Protein AF-A0A4Y2LLF7-F1 (afdb_monomer)

Structure (mmCIF, N/CA/C/O backbone):
data_AF-A0A4Y2LLF7-F1
#
_entry.id   AF-A0A4Y2LLF7-F1
#
loop_
_atom_site.group_PDB
_atom_site.id
_atom_site.type_symbol
_atom_site.label_atom_id
_atom_site.label_alt_id
_atom_site.label_comp_id
_atom_site.label_asym_id
_atom_site.label_entity_id
_atom_site.label_seq_id
_atom_site.pdbx_PDB_ins_code
_atom_site.Cartn_x
_atom_site.Cartn_y
_atom_site.Cartn_z
_atom_site.occupancy
_atom_site.B_iso_or_equiv
_atom_site.auth_seq_id
_atom_site.auth_comp_id
_atom_site.auth_asym_id
_atom_site.auth_atom_id
_atom_site.pdbx_PDB_model_num
ATOM 1 N N . MET A 1 1 ? 10.349 10.408 -10.728 1.00 49.94 1 MET A N 1
ATOM 2 C CA . MET A 1 1 ? 11.750 10.263 -10.252 1.00 49.94 1 MET A CA 1
ATOM 3 C C . MET A 1 1 ? 11.788 9.938 -8.746 1.00 49.94 1 MET A C 1
ATOM 5 O O . MET A 1 1 ? 12.601 10.495 -8.031 1.00 49.94 1 MET A O 1
ATOM 9 N N . GLU A 1 2 ? 10.929 9.054 -8.220 1.00 64.88 2 GLU A N 1
ATOM 10 C CA . GLU A 1 2 ? 10.779 8.909 -6.752 1.00 64.88 2 GLU A CA 1
ATOM 11 C C . GLU A 1 2 ? 11.436 7.635 -6.198 1.00 64.88 2 GLU A C 1
ATOM 13 O O . GLU A 1 2 ? 12.402 7.719 -5.445 1.00 64.88 2 GLU A O 1
ATOM 18 N N . TYR A 1 3 ? 11.017 6.448 -6.647 1.00 61.03 3 TYR A N 1
ATOM 19 C CA . TYR A 1 3 ? 11.478 5.176 -6.067 1.00 61.03 3 TYR A CA 1
ATOM 20 C C . TYR A 1 3 ? 12.999 4.945 -6.158 1.00 61.03 3 TYR A C 1
ATOM 22 O O . TYR A 1 3 ? 13.640 4.604 -5.168 1.00 61.03 3 TYR A O 1
ATOM 30 N N . ILE A 1 4 ? 13.613 5.196 -7.321 1.00 59.06 4 ILE A N 1
ATOM 31 C CA . ILE A 1 4 ? 15.063 4.997 -7.525 1.00 59.06 4 ILE A CA 1
ATOM 32 C C . ILE A 1 4 ? 15.884 5.916 -6.608 1.00 59.06 4 ILE A C 1
ATOM 34 O O . ILE A 1 4 ? 16.950 5.530 -6.132 1.00 59.06 4 ILE A O 1
ATOM 38 N N . HIS A 1 5 ? 15.387 7.121 -6.324 1.00 60.41 5 HIS A N 1
ATOM 39 C CA . HIS A 1 5 ? 16.058 8.044 -5.414 1.00 60.41 5 HIS A CA 1
ATOM 40 C C . HIS A 1 5 ? 15.897 7.618 -3.953 1.00 60.41 5 HIS A C 1
ATOM 42 O O . HIS A 1 5 ? 16.865 7.726 -3.203 1.00 60.41 5 HIS A O 1
ATOM 48 N N . CYS A 1 6 ? 14.737 7.083 -3.557 1.00 60.22 6 CYS A N 1
ATOM 49 C CA . CYS A 1 6 ? 14.507 6.533 -2.217 1.00 60.22 6 CYS A CA 1
ATOM 50 C C . CYS A 1 6 ? 15.406 5.322 -1.926 1.00 60.22 6 CYS A C 1
ATOM 52 O O . CYS A 1 6 ? 16.044 5.283 -0.877 1.00 60.22 6 CYS A O 1
ATOM 54 N N . VAL A 1 7 ? 15.540 4.387 -2.873 1.00 56.22 7 VAL A N 1
ATOM 55 C CA . VAL A 1 7 ? 16.423 3.213 -2.723 1.00 56.22 7 VAL A CA 1
ATOM 56 C C . VAL A 1 7 ? 17.896 3.623 -2.627 1.00 56.22 7 VAL A C 1
ATOM 58 O O . VAL A 1 7 ? 18.664 3.011 -1.902 1.00 56.22 7 VAL A O 1
ATOM 61 N N . ARG A 1 8 ? 18.308 4.729 -3.255 1.00 54.59 8 ARG A N 1
ATOM 62 C CA . ARG A 1 8 ? 19.673 5.269 -3.099 1.00 54.59 8 ARG A CA 1
ATOM 63 C C . ARG A 1 8 ? 19.936 5.902 -1.722 1.00 54.59 8 ARG A C 1
ATOM 65 O O . ARG A 1 8 ? 21.068 6.293 -1.445 1.00 54.59 8 ARG A O 1
ATOM 72 N N . ARG A 1 9 ? 18.926 6.046 -0.849 1.00 62.50 9 ARG A N 1
ATOM 73 C CA . ARG A 1 9 ? 19.100 6.586 0.516 1.00 62.50 9 ARG A CA 1
ATOM 74 C C . ARG A 1 9 ? 19.552 5.521 1.522 1.00 62.50 9 ARG A C 1
ATOM 76 O O . ARG A 1 9 ? 20.094 5.917 2.549 1.00 62.50 9 ARG A O 1
ATOM 83 N N . THR A 1 10 ? 19.371 4.225 1.247 1.00 56.56 10 THR A N 1
ATOM 84 C CA . THR A 1 10 ? 19.734 3.125 2.168 1.00 56.56 10 THR A CA 1
ATOM 85 C C . THR A 1 10 ? 21.237 2.821 2.219 1.00 56.56 10 THR A C 1
ATOM 87 O O . THR A 1 10 ? 21.659 2.046 3.066 1.00 56.56 10 THR A O 1
ATOM 90 N N . ALA A 1 11 ? 22.054 3.459 1.372 1.00 55.91 11 ALA A N 1
ATOM 91 C CA . ALA A 1 11 ? 23.494 3.207 1.239 1.00 55.91 11 ALA A CA 1
ATOM 92 C C . ALA A 1 11 ? 24.321 4.509 1.293 1.00 55.91 11 ALA A C 1
ATOM 94 O O . ALA A 1 11 ? 25.130 4.793 0.415 1.00 55.91 11 ALA A O 1
ATOM 95 N N . ARG A 1 12 ? 24.060 5.366 2.290 1.00 60.12 12 ARG A N 1
ATOM 96 C CA . ARG A 1 12 ? 24.721 6.682 2.434 1.00 60.12 12 ARG A CA 1
ATOM 97 C C . ARG A 1 12 ? 26.018 6.679 3.251 1.00 60.12 12 ARG A C 1
ATOM 99 O O . ARG A 1 12 ? 26.601 7.744 3.417 1.00 60.12 12 ARG A O 1
ATOM 106 N N . GLY A 1 13 ? 26.454 5.525 3.752 1.00 55.91 13 GLY A N 1
ATOM 107 C CA . GLY A 1 13 ? 27.756 5.355 4.399 1.00 55.91 13 GLY A CA 1
ATOM 108 C C . GLY A 1 13 ? 28.752 4.717 3.437 1.00 55.91 13 GLY A C 1
ATOM 109 O O . GLY A 1 13 ? 28.381 3.812 2.687 1.00 55.91 13 GLY A O 1
ATOM 110 N N . GLU A 1 14 ? 29.999 5.189 3.454 1.00 54.53 14 GLU A N 1
ATOM 111 C CA . GLU A 1 14 ? 31.114 4.563 2.741 1.00 54.53 14 GLU A CA 1
ATOM 112 C C . GLU A 1 14 ? 31.149 3.069 3.103 1.00 54.53 14 GLU A C 1
ATOM 114 O O . GLU A 1 14 ? 31.441 2.705 4.239 1.00 54.53 14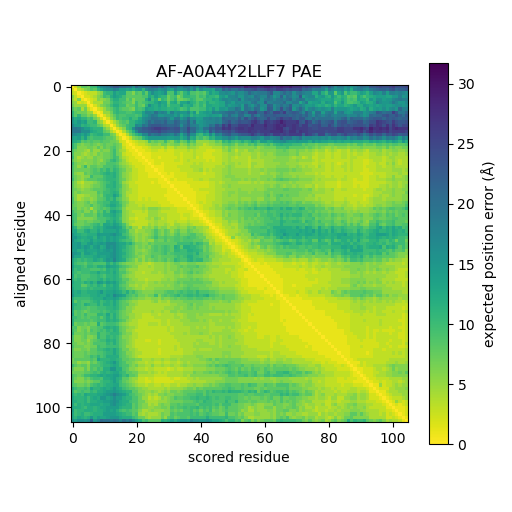 GLU A O 1
ATOM 119 N N . SER A 1 15 ? 30.837 2.198 2.137 1.00 54.12 15 SER A N 1
ATOM 120 C CA . SER A 1 15 ? 30.927 0.727 2.238 1.00 54.12 15 SER A CA 1
ATOM 121 C C . SER A 1 15 ? 29.715 -0.058 2.781 1.00 54.12 15 SER A C 1
ATOM 123 O O . SER A 1 15 ? 29.911 -1.153 3.304 1.00 54.12 15 SER A O 1
ATOM 125 N N . GLN A 1 16 ? 28.462 0.402 2.635 1.00 58.47 16 GLN A N 1
ATOM 126 C CA . GLN A 1 16 ? 27.291 -0.449 2.953 1.00 58.47 16 GLN A CA 1
ATOM 127 C C . GLN A 1 16 ? 26.317 -0.636 1.783 1.00 58.47 16 GLN A C 1
ATOM 129 O O . GLN A 1 16 ? 25.751 0.318 1.255 1.00 58.47 16 GLN A O 1
ATOM 134 N N . SER A 1 17 ? 26.084 -1.895 1.405 1.00 64.38 17 SER A N 1
ATOM 135 C CA . SER A 1 17 ? 25.006 -2.314 0.505 1.00 64.38 17 SER A CA 1
ATOM 136 C C . SER A 1 17 ? 23.679 -2.382 1.269 1.00 64.38 17 SER A C 1
ATOM 138 O O . SER A 1 17 ? 23.585 -3.099 2.264 1.00 64.38 17 SER A O 1
ATOM 140 N N . GLY A 1 18 ? 22.653 -1.667 0.803 1.00 67.31 18 GLY A N 1
ATOM 141 C CA . GLY A 1 18 ? 21.314 -1.677 1.396 1.00 67.31 18 GLY A CA 1
ATOM 142 C C . GLY A 1 18 ? 20.282 -2.327 0.476 1.00 67.31 18 GLY A C 1
ATOM 143 O O . GLY A 1 18 ? 20.263 -2.056 -0.723 1.00 67.31 18 GLY A O 1
ATOM 144 N N . ASN A 1 19 ? 19.390 -3.136 1.047 1.00 73.06 19 ASN A N 1
ATOM 145 C CA . ASN A 1 19 ? 18.258 -3.727 0.331 1.00 73.06 19 ASN A CA 1
ATOM 146 C C . ASN A 1 19 ? 16.980 -2.921 0.597 1.00 73.06 19 ASN A C 1
ATOM 148 O O . ASN A 1 19 ? 16.799 -2.366 1.681 1.00 73.06 19 ASN A O 1
ATOM 152 N N . ALA A 1 20 ? 16.084 -2.872 -0.386 1.00 80.44 20 ALA A N 1
ATOM 153 C CA . ALA A 1 20 ? 14.761 -2.274 -0.249 1.00 80.44 20 ALA A CA 1
ATOM 154 C C . ALA A 1 20 ? 13.694 -3.302 -0.626 1.00 80.44 20 ALA A C 1
ATOM 156 O O . ALA A 1 20 ? 13.854 -4.039 -1.598 1.00 80.44 20 ALA A O 1
ATOM 157 N N . LEU A 1 21 ? 12.605 -3.329 0.140 1.00 83.25 21 LEU A N 1
ATOM 158 C CA . LEU A 1 21 ? 11.424 -4.115 -0.188 1.00 83.25 21 LEU A CA 1
ATOM 159 C C . LEU A 1 21 ? 10.420 -3.234 -0.922 1.00 83.25 21 LEU A C 1
ATOM 161 O O . LEU A 1 21 ? 10.144 -2.106 -0.511 1.00 83.25 21 LEU A O 1
ATOM 165 N N . LEU A 1 22 ? 9.875 -3.776 -2.004 1.00 85.94 22 LEU A N 1
ATOM 166 C CA . LEU A 1 22 ? 8.838 -3.145 -2.799 1.00 85.94 22 LEU A CA 1
ATOM 167 C C . LEU A 1 22 ? 7.605 -4.034 -2.776 1.00 85.94 22 LEU A C 1
ATOM 169 O O . LEU A 1 22 ? 7.643 -5.171 -3.239 1.00 85.94 22 LEU A O 1
ATOM 173 N N . PHE A 1 23 ? 6.516 -3.489 -2.253 1.00 86.31 23 PHE A N 1
ATOM 174 C CA . PHE A 1 23 ? 5.206 -4.116 -2.312 1.00 86.31 23 PHE A CA 1
ATOM 175 C C . PHE A 1 23 ? 4.489 -3.584 -3.546 1.00 86.31 23 PHE A C 1
ATOM 177 O O . PHE A 1 23 ? 4.373 -2.370 -3.711 1.00 86.31 23 PHE A O 1
ATOM 184 N N . LEU A 1 24 ? 4.050 -4.492 -4.414 1.00 87.62 24 LEU A N 1
ATOM 185 C CA . LEU A 1 24 ? 3.282 -4.166 -5.610 1.00 87.62 24 LEU A CA 1
ATOM 186 C C . LEU A 1 24 ? 1.975 -4.933 -5.598 1.00 87.62 24 LEU A C 1
ATOM 188 O O . LEU A 1 24 ? 1.943 -6.124 -5.281 1.00 87.62 24 LEU A O 1
ATOM 192 N N . ARG A 1 25 ? 0.916 -4.253 -6.010 1.00 86.12 25 ARG A N 1
ATOM 193 C CA . ARG A 1 25 ? -0.360 -4.885 -6.331 1.00 86.12 25 ARG A CA 1
ATOM 194 C C . ARG A 1 25 ? -0.340 -5.401 -7.774 1.00 86.12 25 ARG A C 1
ATOM 196 O O . ARG A 1 25 ? 0.479 -4.929 -8.570 1.00 86.12 25 ARG A O 1
ATOM 203 N N . PRO A 1 26 ? -1.214 -6.354 -8.143 1.00 85.81 26 PRO A N 1
ATOM 204 C CA . PRO A 1 26 ? -1.241 -6.922 -9.493 1.00 85.81 26 PRO A CA 1
ATOM 205 C C . PRO A 1 26 ? -1.332 -5.865 -10.604 1.00 85.81 26 PRO A C 1
ATOM 207 O O . PRO A 1 26 ? -0.679 -5.984 -11.641 1.00 85.81 26 PRO A O 1
ATOM 210 N N . GLU A 1 27 ? -2.074 -4.785 -10.363 1.00 84.38 27 GLU A N 1
ATOM 211 C CA . GLU A 1 27 ? -2.263 -3.679 -11.307 1.00 84.38 27 GLU A CA 1
ATOM 212 C C . GLU A 1 27 ? -0.985 -2.840 -11.487 1.00 84.38 27 GLU A C 1
ATOM 214 O O . GLU A 1 27 ? -0.766 -2.216 -12.525 1.00 84.38 27 GLU A O 1
ATOM 219 N N . GLU A 1 28 ? -0.098 -2.855 -10.492 1.00 87.75 28 GLU A N 1
ATOM 220 C CA . GLU A 1 28 ? 1.124 -2.052 -10.444 1.00 87.75 28 GLU A CA 1
ATOM 221 C C . GLU A 1 28 ? 2.334 -2.788 -11.036 1.00 87.75 28 GLU A C 1
ATOM 223 O O . GLU A 1 28 ? 3.405 -2.195 -11.170 1.00 87.75 28 GLU A O 1
ATOM 228 N N . LEU A 1 29 ? 2.191 -4.054 -11.451 1.00 88.25 29 LEU A N 1
ATOM 229 C CA . LEU A 1 29 ? 3.286 -4.862 -12.011 1.00 88.25 29 LEU A CA 1
ATOM 230 C C . LEU A 1 29 ? 3.930 -4.225 -13.253 1.00 88.25 29 LEU A C 1
ATOM 232 O O . LEU A 1 29 ? 5.108 -4.457 -13.539 1.00 88.25 29 LEU A O 1
ATOM 236 N N . GLY A 1 30 ? 3.206 -3.352 -13.963 1.00 87.69 30 GLY A N 1
ATOM 237 C CA . GLY A 1 30 ? 3.765 -2.524 -15.036 1.00 87.69 30 GLY A CA 1
ATOM 238 C C . GLY A 1 30 ? 4.967 -1.675 -14.593 1.00 87.69 30 GLY A C 1
ATOM 239 O O . GLY A 1 30 ? 5.856 -1.401 -15.404 1.00 87.69 30 GLY A O 1
ATOM 240 N N . PHE A 1 31 ? 5.059 -1.333 -13.304 1.00 88.94 31 PHE A N 1
ATOM 241 C CA . PHE A 1 31 ? 6.188 -0.617 -12.711 1.00 88.94 31 PHE A CA 1
ATOM 242 C C . PHE A 1 31 ? 7.500 -1.412 -12.776 1.00 88.94 31 PHE A C 1
ATOM 244 O O . PHE A 1 31 ? 8.568 -0.827 -12.968 1.00 88.94 31 PHE A O 1
ATOM 251 N N . LEU A 1 32 ? 7.449 -2.748 -12.718 1.00 89.31 32 LEU A N 1
ATOM 252 C CA . LEU A 1 32 ? 8.645 -3.594 -12.834 1.00 89.31 32 LEU A CA 1
ATOM 253 C C . LEU A 1 32 ? 9.351 -3.395 -14.179 1.00 89.31 32 LEU A C 1
ATOM 255 O O . LEU A 1 32 ? 10.580 -3.418 -14.252 1.00 89.31 32 LEU A O 1
ATOM 259 N N . ARG A 1 33 ? 8.590 -3.119 -15.250 1.00 88.31 33 ARG A N 1
ATOM 260 C CA . ARG A 1 33 ? 9.165 -2.802 -16.567 1.00 88.31 33 ARG A CA 1
ATOM 261 C C . ARG A 1 33 ? 9.985 -1.516 -16.514 1.00 88.31 33 ARG A C 1
ATOM 263 O O . ARG A 1 33 ? 11.060 -1.474 -17.107 1.00 88.31 33 ARG A O 1
ATOM 270 N N . TYR A 1 34 ? 9.515 -0.501 -15.788 1.00 86.12 34 TYR A N 1
ATOM 271 C CA . TYR A 1 34 ? 10.249 0.750 -15.587 1.00 86.12 34 TYR A CA 1
ATOM 272 C C . TYR A 1 34 ? 11.558 0.514 -14.817 1.00 86.12 34 TYR A C 1
ATOM 274 O O . TYR A 1 34 ? 12.614 0.983 -15.240 1.00 86.12 34 TYR A O 1
ATOM 282 N N . LEU A 1 35 ? 11.520 -0.287 -13.747 1.00 86.88 35 LEU A N 1
ATOM 283 C CA . LEU A 1 35 ? 12.716 -0.633 -12.967 1.00 86.88 35 LEU A CA 1
ATOM 284 C C . LEU A 1 35 ? 13.742 -1.432 -13.782 1.00 86.88 35 LEU A C 1
ATOM 286 O O . LEU A 1 35 ? 14.941 -1.164 -13.694 1.00 86.88 35 LEU A O 1
ATOM 290 N N . LYS A 1 36 ? 13.272 -2.346 -14.639 1.00 86.69 36 LYS A N 1
ATOM 291 C CA . LYS A 1 36 ? 14.129 -3.102 -15.560 1.00 86.69 36 LYS A CA 1
ATOM 292 C C . LYS A 1 36 ? 14.828 -2.190 -16.575 1.00 86.69 36 LYS A C 1
ATOM 294 O O . LYS A 1 36 ? 16.027 -2.344 -16.794 1.00 86.69 36 LYS A O 1
ATOM 299 N N . HIS A 1 37 ? 14.123 -1.206 -17.145 1.00 86.62 37 HIS A N 1
ATOM 300 C CA . HIS A 1 37 ? 14.736 -0.202 -18.034 1.00 86.62 37 HIS A CA 1
ATOM 301 C C . HIS A 1 37 ? 15.762 0.668 -17.299 1.00 86.62 37 HIS A C 1
ATOM 303 O O . HIS A 1 37 ? 16.801 1.006 -17.861 1.00 86.62 37 HIS A O 1
ATOM 309 N N . ALA A 1 38 ? 15.509 0.973 -16.025 1.00 85.75 38 ALA A N 1
ATOM 310 C CA . ALA A 1 38 ? 16.443 1.689 -15.164 1.00 85.75 38 ALA A CA 1
ATOM 311 C C . ALA A 1 38 ? 17.623 0.831 -14.658 1.00 85.75 38 ALA A C 1
ATOM 313 O O . ALA A 1 38 ? 18.429 1.325 -13.871 1.00 85.75 38 ALA A O 1
ATOM 314 N N . ARG A 1 39 ? 17.736 -0.433 -15.104 1.00 84.69 39 ARG A N 1
ATOM 315 C CA . ARG A 1 39 ? 18.786 -1.396 -14.722 1.00 84.69 39 ARG A CA 1
ATOM 316 C C . ARG A 1 39 ? 18.884 -1.629 -13.210 1.00 84.69 39 ARG A C 1
ATOM 318 O O . ARG A 1 39 ? 19.966 -1.886 -12.687 1.00 84.69 39 ARG A O 1
ATOM 325 N N . VAL A 1 40 ? 17.758 -1.541 -12.504 1.00 82.75 40 VAL A N 1
ATOM 326 C CA . VAL A 1 40 ? 17.691 -1.892 -11.082 1.00 82.75 40 VAL A CA 1
ATOM 327 C C . VAL A 1 40 ? 17.603 -3.419 -10.973 1.00 82.75 40 VAL A C 1
ATOM 329 O O . VAL A 1 40 ? 16.714 -3.998 -11.601 1.00 82.75 40 VAL A O 1
ATOM 332 N N . PRO A 1 41 ? 18.491 -4.091 -10.216 1.00 81.88 41 PRO A N 1
ATOM 333 C CA . PRO A 1 41 ? 18.363 -5.520 -9.963 1.00 81.88 41 PRO A CA 1
ATOM 334 C C . PRO A 1 41 ? 17.101 -5.778 -9.134 1.00 81.88 41 PRO A C 1
ATOM 336 O O . PRO A 1 41 ? 16.868 -5.122 -8.120 1.00 81.88 41 PRO A O 1
ATOM 339 N N . LEU A 1 42 ? 16.272 -6.715 -9.589 1.00 84.3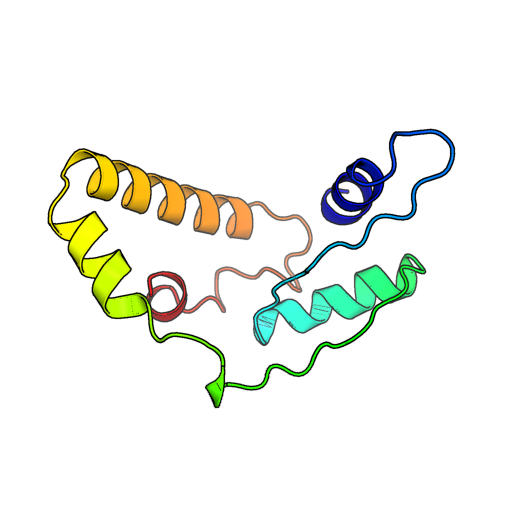1 42 LEU A N 1
ATOM 340 C CA . LEU A 1 42 ? 15.021 -7.091 -8.935 1.00 84.31 42 LEU A CA 1
ATOM 341 C C . LEU A 1 42 ? 15.111 -8.556 -8.533 1.00 84.31 42 LEU A C 1
ATOM 343 O O . LEU A 1 42 ? 15.471 -9.399 -9.352 1.00 84.31 42 LEU A O 1
ATOM 347 N N . GLN A 1 43 ? 14.755 -8.842 -7.287 1.00 85.31 43 GLN A N 1
ATOM 348 C CA . GLN A 1 43 ? 14.626 -10.195 -6.775 1.00 85.31 43 GLN A CA 1
ATOM 349 C C . GLN A 1 43 ? 13.196 -10.374 -6.280 1.00 85.31 43 GLN A C 1
ATOM 351 O O . GLN A 1 43 ? 12.737 -9.629 -5.415 1.00 85.31 43 GLN A O 1
ATOM 356 N N . GLU A 1 44 ? 12.488 -11.343 -6.849 1.00 83.62 44 GLU A N 1
ATOM 357 C CA . GLU A 1 44 ? 11.170 -11.727 -6.359 1.00 83.62 44 GLU A CA 1
ATOM 358 C C . GLU A 1 44 ? 11.328 -12.536 -5.070 1.00 83.62 44 GLU A C 1
ATOM 360 O O . GLU A 1 44 ? 12.199 -13.405 -4.968 1.00 83.62 44 GLU A O 1
ATOM 365 N N . TYR A 1 45 ? 10.510 -12.221 -4.070 1.00 82.56 45 TYR A N 1
ATOM 366 C CA . TYR A 1 45 ? 10.551 -12.882 -2.774 1.00 82.56 45 TYR A CA 1
ATOM 367 C C . TYR A 1 45 ? 9.255 -13.659 -2.562 1.00 82.56 45 TYR A C 1
ATOM 369 O O . TYR A 1 45 ? 8.179 -13.072 -2.461 1.00 82.56 45 TYR A O 1
ATOM 377 N N . ALA A 1 46 ? 9.359 -14.986 -2.494 1.00 80.00 46 ALA A N 1
ATOM 378 C CA . ALA A 1 46 ? 8.229 -15.843 -2.170 1.00 80.00 46 ALA A CA 1
ATOM 379 C C . ALA A 1 46 ? 8.056 -15.905 -0.647 1.00 80.00 46 ALA A C 1
ATOM 381 O O . ALA A 1 46 ? 8.955 -16.333 0.080 1.00 80.00 46 ALA A O 1
ATOM 382 N N . PHE A 1 47 ? 6.894 -15.481 -0.155 1.00 78.81 47 PHE A N 1
ATOM 383 C CA . PHE A 1 47 ? 6.583 -15.548 1.268 1.00 78.81 47 PHE A CA 1
ATOM 384 C C . PHE A 1 47 ? 6.001 -16.908 1.645 1.00 78.81 47 PHE A C 1
ATOM 386 O O . PHE A 1 47 ? 5.103 -17.429 0.985 1.00 78.81 47 PHE A O 1
ATOM 393 N N . ASN A 1 48 ? 6.470 -17.460 2.765 1.00 83.25 48 ASN A N 1
ATOM 394 C CA . ASN A 1 48 ? 5.776 -18.558 3.421 1.00 83.25 48 ASN A CA 1
ATOM 395 C C . ASN A 1 48 ? 4.626 -17.985 4.257 1.00 83.25 48 ASN A C 1
ATOM 397 O O . ASN A 1 48 ? 4.847 -17.490 5.364 1.00 83.25 48 ASN A O 1
ATOM 401 N N . TRP A 1 49 ? 3.407 -18.074 3.727 1.00 81.56 49 TRP A N 1
ATOM 402 C CA . TRP A 1 49 ? 2.193 -17.572 4.374 1.00 81.56 49 TRP A CA 1
ATOM 403 C C . TRP A 1 49 ? 1.958 -18.155 5.771 1.00 81.56 49 TRP A C 1
ATOM 405 O O . TRP A 1 49 ? 1.432 -17.459 6.632 1.00 81.56 49 TRP A O 1
ATOM 415 N N . ASN A 1 50 ? 2.449 -19.367 6.053 1.00 82.56 50 ASN A N 1
ATOM 416 C CA . ASN A 1 50 ? 2.310 -19.997 7.371 1.00 82.56 50 ASN A CA 1
ATOM 417 C C . ASN A 1 50 ? 3.130 -19.293 8.464 1.00 82.56 50 ASN A C 1
ATOM 419 O O . ASN A 1 50 ? 2.907 -19.530 9.648 1.00 82.56 50 ASN A O 1
ATOM 423 N N . ARG A 1 51 ? 4.104 -18.454 8.088 1.00 83.19 51 ARG A N 1
ATOM 424 C CA . ARG A 1 51 ? 4.927 -17.672 9.026 1.00 83.19 51 ARG A CA 1
ATOM 425 C C . ARG A 1 51 ? 4.432 -16.237 9.205 1.00 83.19 51 ARG A C 1
ATOM 427 O O . ARG A 1 51 ? 5.005 -15.504 10.007 1.00 83.19 51 ARG A O 1
ATOM 434 N N . ILE A 1 52 ? 3.405 -15.826 8.462 1.00 81.69 52 ILE A N 1
ATOM 435 C CA . ILE A 1 52 ? 2.855 -14.473 8.528 1.00 81.69 52 ILE A CA 1
ATOM 436 C C . ILE A 1 52 ? 1.677 -14.480 9.499 1.00 81.69 52 ILE A C 1
ATOM 438 O O . ILE A 1 52 ? 0.685 -15.174 9.2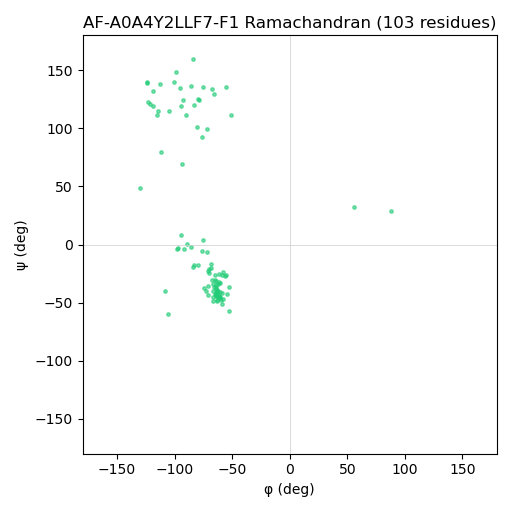92 1.00 81.69 52 ILE A O 1
ATOM 442 N N . ALA A 1 53 ? 1.783 -13.691 10.567 1.00 85.06 53 ALA A N 1
ATOM 443 C CA . ALA A 1 53 ? 0.684 -13.511 11.504 1.00 85.06 53 ALA A CA 1
ATOM 444 C C . ALA A 1 53 ? -0.473 -12.752 10.834 1.00 85.06 53 ALA A C 1
ATOM 446 O O . ALA A 1 53 ? -0.268 -11.716 10.198 1.00 85.06 53 ALA A O 1
ATOM 447 N N . TYR A 1 54 ? -1.700 -13.241 11.014 1.00 84.88 54 TYR A N 1
ATOM 448 C CA . TYR A 1 54 ? -2.900 -12.541 10.564 1.00 84.88 54 TYR A CA 1
ATOM 449 C C . TYR A 1 54 ? -3.217 -11.377 11.516 1.00 84.88 54 TYR A C 1
ATOM 451 O O . TYR A 1 54 ? -3.879 -11.550 12.539 1.00 84.88 54 TYR A O 1
ATOM 459 N N . VAL A 1 55 ? -2.711 -10.186 11.187 1.00 89.06 55 VAL A N 1
ATOM 460 C CA . VAL A 1 55 ? -2.795 -8.986 12.045 1.00 89.06 55 VAL A CA 1
ATOM 461 C C . VAL A 1 55 ? -3.952 -8.042 11.699 1.00 89.06 55 VAL A C 1
ATOM 463 O O . VAL A 1 55 ? -4.168 -7.062 12.411 1.00 8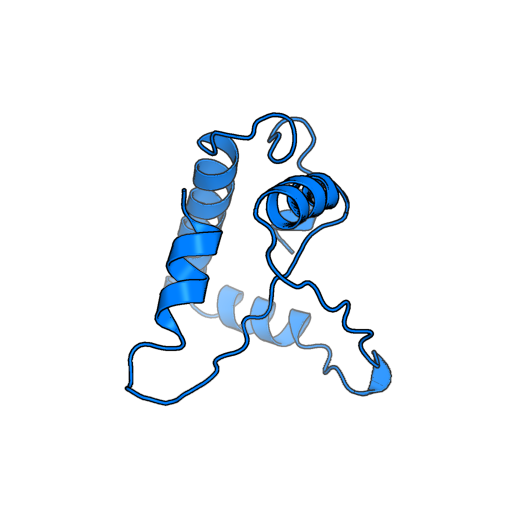9.06 55 VAL A O 1
ATOM 466 N N . GLN A 1 56 ? -4.728 -8.338 10.649 1.00 89.12 56 GLN A N 1
ATOM 467 C CA . GLN A 1 56 ? -5.782 -7.452 10.137 1.00 89.12 56 GLN A CA 1
ATOM 468 C C . GLN A 1 56 ? -6.763 -7.023 11.234 1.00 89.12 56 GLN A C 1
ATOM 470 O O . GLN A 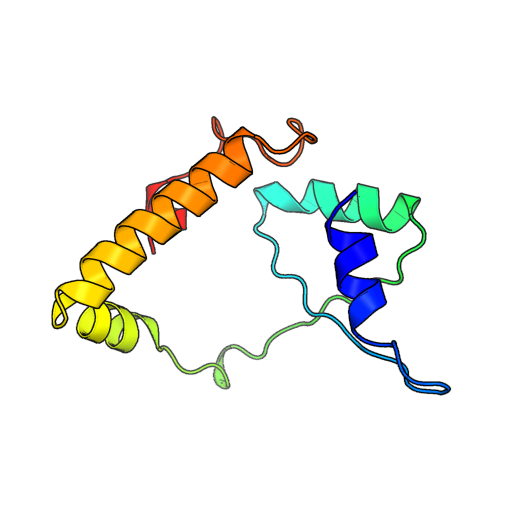1 56 ? -6.893 -5.841 11.544 1.00 89.12 56 GLN A O 1
ATOM 475 N N . ASN A 1 57 ? -7.387 -7.999 11.899 1.00 90.62 57 ASN A N 1
ATOM 476 C CA . ASN A 1 57 ? -8.389 -7.737 12.934 1.00 90.62 57 ASN A CA 1
ATOM 477 C C . ASN A 1 57 ? -7.805 -6.949 14.115 1.00 90.62 57 ASN A C 1
ATOM 479 O O . ASN A 1 57 ? -8.510 -6.183 14.766 1.00 90.62 57 ASN A O 1
ATOM 483 N N . GLN A 1 58 ? -6.523 -7.143 14.432 1.00 91.56 58 GLN A N 1
ATOM 484 C CA . GLN A 1 58 ? -5.868 -6.446 15.539 1.00 91.56 58 GLN A CA 1
ATOM 485 C C . GLN A 1 58 ? -5.672 -4.964 15.196 1.00 91.56 58 GLN A C 1
ATOM 487 O O . GLN A 1 58 ? -5.979 -4.101 16.021 1.00 91.56 58 GLN A O 1
ATOM 492 N N . LEU A 1 59 ? -5.235 -4.673 13.967 1.00 90.19 59 LEU A N 1
ATOM 493 C CA . LEU A 1 59 ? -5.066 -3.310 13.463 1.00 90.19 59 LEU A CA 1
ATOM 494 C C . LEU A 1 59 ? -6.408 -2.584 13.327 1.00 90.19 59 LEU A C 1
ATOM 496 O O . LEU A 1 59 ? -6.551 -1.474 13.840 1.00 90.19 59 LEU A O 1
ATOM 500 N N . GLU A 1 60 ? -7.409 -3.217 12.712 1.00 91.38 60 GLU A N 1
ATOM 501 C CA . GLU A 1 60 ? -8.749 -2.635 12.561 1.00 91.38 60 GLU A CA 1
ATOM 502 C C . GLU A 1 60 ? -9.380 -2.309 13.920 1.00 91.38 60 GLU A C 1
ATOM 504 O O . GLU A 1 60 ? -9.936 -1.223 14.107 1.00 91.38 60 GLU A O 1
ATOM 509 N N . ASN A 1 61 ? -9.233 -3.201 14.904 1.00 93.50 61 ASN A N 1
ATOM 510 C CA . ASN A 1 61 ? -9.706 -2.955 16.264 1.00 93.50 61 ASN A CA 1
ATOM 511 C C . ASN A 1 61 ? -8.982 -1.779 16.929 1.00 93.50 61 ASN A C 1
ATOM 513 O O . ASN A 1 61 ? -9.626 -0.963 17.589 1.00 93.50 61 ASN A O 1
ATOM 517 N N . LEU A 1 62 ? -7.660 -1.678 16.767 1.00 93.56 62 LEU A N 1
ATOM 518 C CA . LEU A 1 62 ? 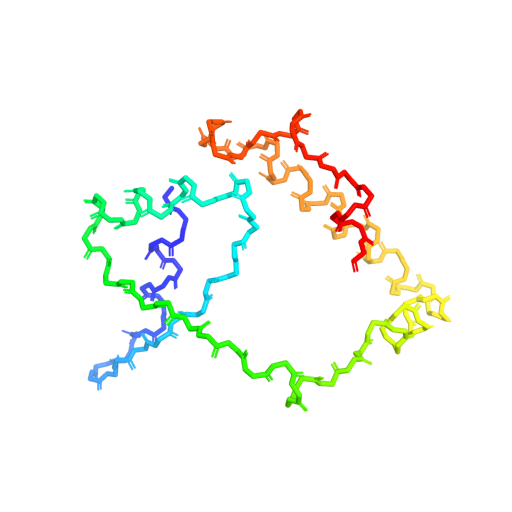-6.867 -0.583 17.331 1.00 93.56 62 LEU A CA 1
ATOM 519 C C . LEU A 1 62 ? -7.290 0.767 16.739 1.00 93.56 62 LEU A C 1
ATOM 521 O O . LEU A 1 62 ? -7.538 1.720 17.481 1.00 93.56 62 LEU A O 1
ATOM 525 N N . VAL A 1 63 ? -7.414 0.831 15.411 1.00 93.19 63 VAL A N 1
ATOM 526 C CA . VAL A 1 63 ? -7.846 2.039 14.699 1.00 93.19 63 VAL A CA 1
ATOM 527 C C . VAL A 1 63 ? -9.270 2.401 15.104 1.00 93.19 63 VAL A C 1
ATOM 529 O O . VAL A 1 63 ? -9.527 3.554 15.425 1.00 93.19 63 VAL A O 1
ATOM 532 N N . THR A 1 64 ? -10.185 1.432 15.178 1.00 92.69 64 THR A N 1
ATOM 533 C CA . THR A 1 64 ? -11.591 1.688 15.532 1.00 92.69 64 THR A CA 1
ATOM 534 C C . THR A 1 64 ? -11.751 2.169 16.974 1.00 92.69 64 THR A C 1
ATOM 536 O O . THR A 1 64 ? -12.601 3.013 17.244 1.00 92.69 64 THR A O 1
ATOM 539 N N . LYS A 1 65 ? -10.927 1.703 17.914 1.00 94.56 65 LYS A N 1
ATOM 540 C CA . LYS A 1 65 ? -11.033 2.109 19.327 1.00 94.56 65 LYS A CA 1
ATOM 541 C C . LYS A 1 65 ? -10.416 3.476 19.628 1.00 94.56 65 LYS A C 1
ATOM 543 O O . LYS A 1 65 ? -10.727 4.056 20.664 1.00 94.56 65 LYS A O 1
ATOM 548 N N . ASN A 1 66 ? -9.555 4.001 18.757 1.00 95.94 66 ASN A N 1
ATOM 549 C CA . ASN A 1 66 ? -8.850 5.257 18.992 1.00 95.94 66 ASN A CA 1
ATOM 550 C C . ASN A 1 66 ? -9.263 6.327 17.972 1.00 95.94 66 ASN A C 1
ATOM 552 O O . ASN A 1 66 ? -8.914 6.262 16.797 1.00 95.94 66 ASN A O 1
ATOM 556 N N . TYR A 1 67 ? -9.959 7.360 18.448 1.00 94.19 67 TYR A N 1
ATOM 557 C CA . TYR A 1 67 ? -10.458 8.460 17.619 1.00 94.19 67 TYR A CA 1
ATOM 558 C C . TYR A 1 67 ? -9.369 9.154 16.780 1.00 94.19 67 TYR A C 1
ATOM 560 O O . TYR A 1 67 ? -9.568 9.412 15.591 1.00 94.19 67 TYR A O 1
ATOM 568 N N . PHE A 1 68 ? -8.195 9.411 17.363 1.00 95.69 68 PHE A N 1
ATOM 569 C CA . PHE A 1 68 ? -7.086 10.039 16.643 1.00 95.69 68 PHE A CA 1
ATOM 570 C C . PHE A 1 68 ? -6.539 9.126 15.545 1.00 95.69 68 PHE A C 1
ATOM 572 O O . PHE A 1 68 ? -6.280 9.596 14.436 1.00 95.69 68 PHE A O 1
ATOM 579 N N . LEU A 1 69 ? -6.434 7.819 15.814 1.00 94.19 69 LEU A N 1
ATOM 580 C CA . LEU A 1 69 ? -6.036 6.844 14.797 1.00 94.19 69 LEU A CA 1
ATOM 581 C C . LEU A 1 69 ? -7.076 6.733 13.682 1.00 94.19 69 LEU A C 1
ATOM 583 O O . LEU A 1 69 ? -6.683 6.640 12.523 1.00 94.19 69 LEU A O 1
ATOM 587 N N . GLN A 1 70 ? -8.378 6.824 13.973 1.00 93.69 70 GLN A N 1
ATOM 588 C CA . GLN A 1 70 ? -9.399 6.858 12.919 1.00 93.69 70 GLN A CA 1
ATOM 589 C C . GLN A 1 70 ? -9.238 8.069 11.994 1.00 93.69 70 GLN A C 1
ATOM 591 O O . GLN A 1 70 ? -9.337 7.933 10.771 1.00 93.69 70 GLN A O 1
ATOM 596 N N . ILE A 1 71 ? -9.015 9.262 12.557 1.00 95.62 71 ILE A N 1
ATOM 597 C CA . ILE A 1 71 ? -8.805 10.479 11.759 1.00 95.62 71 ILE A CA 1
ATOM 598 C C . ILE A 1 71 ? -7.542 10.334 10.914 1.00 95.62 71 ILE A C 1
ATOM 600 O O . ILE A 1 71 ? -7.585 10.576 9.704 1.00 95.62 71 ILE A O 1
ATOM 604 N N . ALA A 1 72 ? -6.441 9.907 11.535 1.00 95.00 72 ALA A N 1
ATOM 605 C CA . ALA A 1 72 ? -5.167 9.715 10.859 1.00 95.00 72 ALA A CA 1
ATOM 606 C C . ALA A 1 72 ? -5.277 8.674 9.735 1.00 95.00 72 ALA A C 1
ATOM 608 O O . ALA A 1 72 ? -4.840 8.945 8.621 1.00 95.00 72 ALA A O 1
ATOM 609 N N . ALA A 1 73 ? -5.936 7.538 9.976 1.00 93.00 73 ALA A N 1
ATOM 610 C CA . ALA A 1 73 ? -6.150 6.490 8.979 1.00 93.00 73 ALA A CA 1
ATOM 611 C C . ALA A 1 73 ? -6.975 6.996 7.785 1.00 93.00 73 ALA A C 1
ATOM 613 O O . ALA A 1 73 ? -6.584 6.807 6.633 1.00 93.00 73 ALA A O 1
ATOM 614 N N . LYS A 1 74 ? -8.072 7.727 8.034 1.00 93.31 74 LYS A N 1
ATOM 615 C CA . LYS A 1 74 ? -8.878 8.347 6.964 1.00 93.31 74 LYS A CA 1
ATOM 616 C C . LYS A 1 74 ? -8.070 9.372 6.164 1.00 93.31 74 LYS A C 1
ATOM 618 O O . LYS A 1 74 ? -8.216 9.450 4.942 1.00 93.31 74 LYS A O 1
ATOM 623 N N . ALA A 1 75 ? -7.242 10.173 6.832 1.00 93.44 75 ALA A N 1
ATOM 624 C CA . ALA A 1 75 ? -6.376 11.148 6.176 1.00 93.44 75 ALA A CA 1
ATOM 625 C C . ALA A 1 75 ? -5.294 10.460 5.328 1.00 93.44 75 ALA A C 1
ATOM 627 O O . ALA A 1 75 ? -5.113 10.830 4.168 1.00 93.44 75 ALA A O 1
ATOM 628 N N . ALA A 1 76 ? -4.646 9.425 5.867 1.00 91.50 76 ALA A N 1
ATOM 629 C CA . ALA A 1 76 ? -3.634 8.629 5.181 1.00 91.50 76 ALA A CA 1
ATOM 630 C C . ALA A 1 76 ? -4.207 7.928 3.943 1.00 91.50 76 ALA A C 1
ATOM 632 O O . ALA A 1 76 ? -3.622 8.024 2.867 1.00 91.50 76 ALA A O 1
ATOM 633 N N . PHE A 1 77 ? -5.394 7.323 4.049 1.00 90.88 77 PHE A N 1
ATOM 634 C CA . PHE A 1 77 ? -6.077 6.710 2.908 1.00 90.88 77 PHE A CA 1
ATOM 635 C C . PHE A 1 77 ? -6.361 7.732 1.798 1.00 90.88 77 PHE A C 1
ATOM 637 O O . PHE A 1 77 ? -6.013 7.517 0.635 1.00 90.88 77 PHE A O 1
ATOM 644 N N . LYS A 1 78 ? -6.914 8.903 2.149 1.00 91.81 78 LYS A N 1
ATOM 645 C CA . LYS A 1 78 ? -7.136 9.989 1.178 1.00 91.81 78 LYS A CA 1
ATOM 646 C C . LYS A 1 78 ? -5.827 10.461 0.545 1.00 91.81 78 LYS A C 1
ATOM 648 O O . LYS A 1 78 ? -5.806 10.735 -0.653 1.00 91.81 78 LYS A O 1
ATOM 653 N N . ALA A 1 79 ? -4.757 10.582 1.329 1.00 91.38 79 ALA A N 1
ATOM 654 C CA . ALA A 1 79 ? -3.444 10.975 0.831 1.00 91.38 79 ALA A CA 1
ATOM 655 C C . ALA A 1 79 ? -2.877 9.930 -0.142 1.00 91.38 79 ALA A C 1
ATOM 657 O O . ALA A 1 79 ? -2.412 10.309 -1.213 1.00 91.38 79 ALA A O 1
ATOM 658 N N . CYS A 1 80 ? -3.006 8.637 0.174 1.00 88.44 80 CYS A N 1
ATOM 659 C CA . CYS A 1 80 ? -2.598 7.529 -0.690 1.00 88.44 80 CYS A CA 1
ATOM 660 C C . CYS A 1 80 ? -3.325 7.576 -2.043 1.00 88.44 80 CYS A C 1
ATOM 662 O O . CYS A 1 80 ? -2.681 7.632 -3.089 1.00 88.44 80 CYS A O 1
ATOM 664 N N . VAL A 1 81 ? -4.658 7.680 -2.038 1.00 89.69 81 VAL A N 1
ATOM 665 C CA . VAL A 1 81 ? -5.455 7.772 -3.277 1.00 89.69 81 VAL A CA 1
ATOM 666 C C . VAL A 1 81 ? -5.117 9.037 -4.073 1.00 89.69 81 VAL A C 1
ATOM 668 O O . VAL A 1 81 ? -5.028 8.998 -5.300 1.00 89.69 81 VAL A O 1
ATOM 671 N N . ARG A 1 82 ? -4.889 10.174 -3.403 1.00 90.00 82 ARG A N 1
ATOM 672 C CA . ARG A 1 82 ? -4.463 11.419 -4.066 1.00 90.00 82 ARG A CA 1
ATOM 673 C C . ARG A 1 82 ? -3.085 11.284 -4.708 1.00 90.00 82 ARG A C 1
ATOM 675 O O . ARG A 1 82 ? -2.928 11.746 -5.834 1.00 90.00 82 ARG A O 1
ATOM 682 N N . ALA A 1 83 ? -2.131 10.650 -4.029 1.00 86.94 83 ALA A N 1
ATOM 683 C CA . ALA A 1 83 ? -0.801 10.373 -4.566 1.00 86.94 83 ALA A CA 1
ATOM 684 C C . ALA A 1 83 ? -0.881 9.436 -5.780 1.00 86.94 83 ALA A C 1
ATOM 686 O O . ALA A 1 83 ? -0.274 9.701 -6.815 1.00 86.94 83 ALA A O 1
ATOM 687 N N . TYR A 1 84 ? -1.725 8.404 -5.700 1.00 87.81 84 TYR A N 1
ATOM 688 C CA . TYR A 1 84 ? -2.023 7.524 -6.827 1.00 87.81 84 TYR A CA 1
ATOM 689 C C . TYR A 1 84 ? -2.574 8.315 -8.019 1.00 87.81 84 TYR A C 1
ATOM 691 O O . TYR A 1 84 ? -2.084 8.207 -9.143 1.00 87.81 84 TYR A O 1
ATOM 699 N N . LYS A 1 85 ? -3.539 9.207 -7.755 1.00 88.00 85 LYS A N 1
ATOM 700 C CA . LYS A 1 85 ? -4.138 10.083 -8.766 1.00 88.00 85 LYS A CA 1
ATOM 701 C C . LYS A 1 85 ? -3.152 11.071 -9.362 1.00 88.00 85 LYS A C 1
ATOM 703 O O . LYS A 1 85 ? -3.287 11.381 -10.542 1.00 88.00 85 LYS A O 1
ATOM 708 N N . SER A 1 86 ? -2.211 11.612 -8.595 1.00 87.94 86 SER A N 1
ATOM 709 C CA . SER A 1 86 ? -1.248 12.607 -9.083 1.00 87.94 86 SER A CA 1
ATOM 710 C C . SER A 1 86 ? -0.043 11.974 -9.780 1.00 87.94 86 SER A C 1
ATOM 712 O O . SER A 1 86 ? 0.599 12.650 -10.583 1.00 87.94 86 SER A O 1
ATOM 714 N N . HIS A 1 87 ? 0.215 10.677 -9.578 1.00 87.88 87 HIS A N 1
ATOM 715 C CA . HIS A 1 87 ? 1.393 10.000 -10.116 1.00 87.88 87 HIS A CA 1
ATOM 716 C C . HIS A 1 87 ? 1.512 10.139 -11.643 1.00 87.88 87 HIS A C 1
ATOM 718 O O . HIS A 1 87 ? 0.556 9.943 -12.390 1.00 87.88 87 HIS A O 1
ATOM 724 N N . HIS A 1 88 ? 2.713 10.433 -12.141 1.00 86.12 88 HIS A N 1
ATOM 725 C CA . HIS A 1 88 ? 2.956 10.685 -13.567 1.00 86.12 88 HIS A CA 1
ATOM 726 C C . HIS A 1 88 ? 2.804 9.454 -14.496 1.00 86.12 88 HIS A C 1
ATOM 728 O O . HIS A 1 88 ? 2.619 9.615 -15.698 1.00 86.12 88 HIS A O 1
ATOM 734 N N . MET A 1 89 ? 2.868 8.217 -13.982 1.00 86.31 89 MET A N 1
ATOM 735 C CA . MET A 1 89 ? 2.786 6.981 -14.772 1.00 86.31 89 MET A CA 1
ATOM 736 C C . MET A 1 89 ? 1.344 6.488 -14.817 1.00 86.31 89 MET A C 1
ATOM 738 O O . MET A 1 89 ? 1.020 5.452 -14.248 1.00 86.31 89 MET A O 1
ATOM 742 N N . LYS A 1 90 ? 0.477 7.226 -15.515 1.00 85.56 90 LYS A N 1
ATOM 743 C CA . LYS A 1 90 ? -0.966 6.927 -15.582 1.00 85.56 90 LYS A CA 1
ATOM 744 C C . LYS A 1 90 ? -1.294 5.540 -16.135 1.00 85.56 90 LYS A C 1
ATOM 746 O O . LYS A 1 90 ? -2.319 4.986 -15.790 1.00 85.56 90 LYS A O 1
ATOM 751 N N . LYS A 1 91 ? -0.412 4.966 -16.963 1.00 83.50 91 LYS A N 1
ATOM 752 C CA . LYS A 1 91 ? -0.576 3.600 -17.493 1.00 83.50 91 LYS A CA 1
ATOM 753 C C . LYS A 1 91 ? -0.392 2.501 -16.440 1.00 83.50 91 LYS A C 1
ATOM 755 O O . LYS A 1 91 ? -0.808 1.379 -16.682 1.00 83.50 91 LYS A O 1
ATOM 760 N N . VAL A 1 92 ? 0.292 2.804 -15.337 1.00 85.75 92 VAL A N 1
ATOM 761 C CA . VAL A 1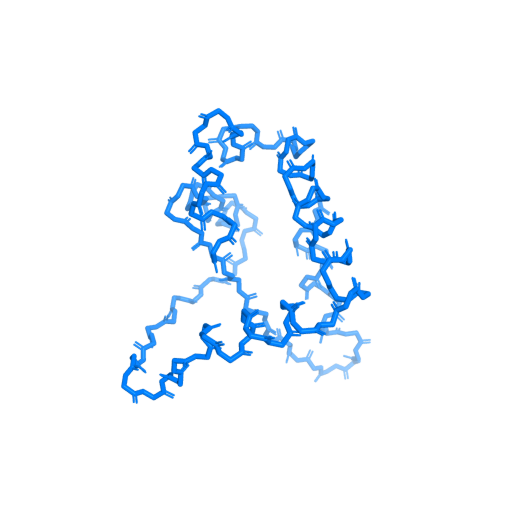 92 ? 0.578 1.859 -14.244 1.00 85.75 92 VAL A CA 1
ATOM 762 C C . VAL A 1 92 ? -0.249 2.206 -13.009 1.00 85.75 92 VAL A C 1
ATOM 764 O O . VAL A 1 92 ? -0.768 1.324 -12.342 1.00 85.75 92 VAL A O 1
ATOM 767 N N . TYR A 1 93 ? -0.389 3.500 -12.723 1.00 84.75 93 TYR A N 1
ATOM 768 C CA . TYR A 1 93 ? -1.136 4.023 -11.590 1.00 84.75 93 TYR A CA 1
ATOM 769 C C . TYR A 1 93 ? -2.383 4.757 -12.093 1.00 84.75 93 TYR A C 1
ATOM 771 O O . TYR A 1 93 ? -2.394 5.985 -12.222 1.00 84.75 93 TYR A O 1
ATOM 779 N N . ASP A 1 94 ? -3.417 3.981 -12.429 1.00 84.31 94 ASP A N 1
ATOM 780 C CA . ASP A 1 94 ? -4.726 4.480 -12.864 1.00 84.31 94 ASP A CA 1
ATOM 781 C C . ASP A 1 94 ? -5.767 4.328 -11.749 1.00 84.31 94 ASP A C 1
ATOM 783 O O . ASP A 1 94 ? -6.127 3.220 -11.358 1.00 84.31 94 ASP A O 1
ATOM 787 N N . VAL A 1 95 ? -6.274 5.454 -11.242 1.00 83.88 95 VAL A N 1
ATOM 788 C CA . VAL A 1 95 ? -7.314 5.472 -10.197 1.00 83.88 95 VAL A CA 1
ATOM 789 C C . VAL A 1 95 ? -8.625 4.868 -10.695 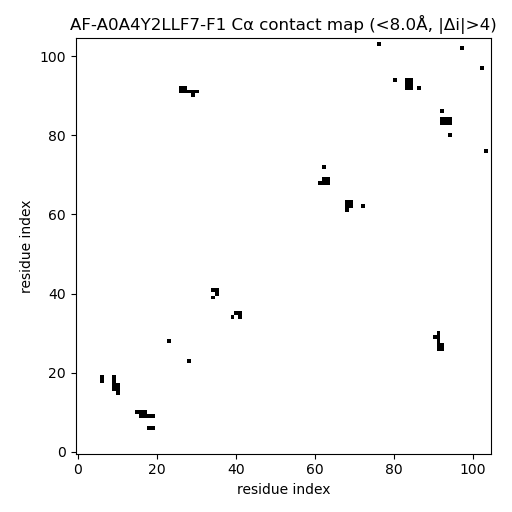1.00 83.88 95 VAL A C 1
ATOM 791 O O . VAL A 1 95 ? -9.403 4.365 -9.893 1.00 83.88 95 VAL A O 1
ATOM 794 N N . SER A 1 96 ? -8.883 4.906 -12.001 1.00 83.00 96 SER A N 1
ATOM 795 C CA . SER A 1 96 ? -10.116 4.372 -12.592 1.00 83.00 96 SER A CA 1
ATOM 796 C C . SER A 1 96 ? -10.188 2.850 -12.464 1.00 83.00 96 SER A C 1
ATOM 798 O O . SER A 1 96 ? -11.269 2.299 -12.296 1.00 83.00 96 SER A O 1
ATOM 800 N N . ASN A 1 97 ? -9.027 2.189 -12.476 1.00 81.31 97 ASN A N 1
ATOM 801 C CA . ASN A 1 97 ? -8.892 0.743 -12.296 1.00 81.31 97 ASN A CA 1
ATOM 802 C C . ASN A 1 97 ? -8.617 0.360 -10.832 1.00 81.31 97 ASN A C 1
ATOM 804 O O . ASN A 1 97 ? -8.306 -0.792 -10.538 1.00 81.31 97 ASN A O 1
ATOM 808 N N . LEU A 1 98 ? -8.695 1.323 -9.908 1.00 82.06 98 LEU A N 1
ATOM 809 C CA . LEU A 1 98 ? -8.380 1.120 -8.504 1.00 82.06 98 LEU A CA 1
ATOM 810 C C . LEU A 1 98 ? -9.628 0.700 -7.726 1.00 82.06 98 LEU A C 1
ATOM 812 O O . LEU A 1 98 ? -10.518 1.516 -7.484 1.00 82.06 98 LEU A O 1
ATOM 816 N N . ASP A 1 99 ? -9.664 -0.544 -7.250 1.00 83.94 99 ASP A N 1
ATOM 817 C CA . ASP A 1 99 ? -10.697 -0.951 -6.298 1.00 83.94 99 ASP A CA 1
ATOM 818 C C . ASP A 1 99 ? -10.4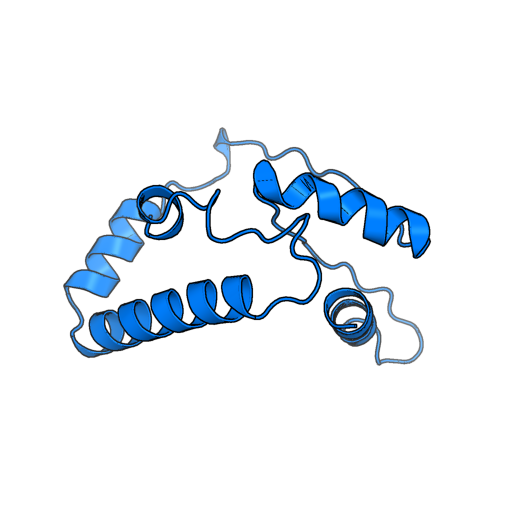42 -0.322 -4.920 1.00 83.94 99 ASP A C 1
ATOM 820 O O . ASP A 1 99 ? -9.655 -0.808 -4.103 1.00 83.94 99 ASP A O 1
ATOM 824 N N . LEU A 1 100 ? -11.156 0.770 -4.647 1.00 82.31 100 LEU A N 1
ATOM 825 C CA . LEU A 1 100 ? -11.059 1.514 -3.394 1.00 82.31 100 LEU A CA 1
ATOM 826 C C . LEU A 1 100 ? -11.455 0.690 -2.166 1.00 82.31 100 LEU A C 1
ATOM 828 O O . LEU A 1 100 ? -10.985 1.003 -1.074 1.00 82.31 100 LEU A O 1
ATOM 832 N N . LYS A 1 101 ? -12.300 -0.341 -2.310 1.00 82.81 101 LYS A N 1
ATOM 833 C CA . LYS A 1 101 ? -12.667 -1.206 -1.177 1.00 82.81 101 LYS A CA 1
ATOM 834 C C . LYS A 1 101 ? -11.511 -2.113 -0.792 1.00 82.81 101 LYS A C 1
ATOM 836 O O . LYS A 1 101 ? -11.272 -2.298 0.396 1.00 82.81 101 LYS A O 1
ATOM 841 N N . THR A 1 102 ? -10.804 -2.642 -1.784 1.00 80.31 102 THR A N 1
ATOM 842 C CA . THR A 1 102 ? -9.626 -3.484 -1.564 1.00 80.31 102 THR A CA 1
ATOM 843 C C . THR A 1 102 ? -8.448 -2.663 -1.040 1.00 80.31 102 THR A C 1
ATOM 845 O O . THR A 1 102 ? -7.744 -3.126 -0.160 1.00 80.31 102 THR A O 1
ATOM 848 N N . VAL A 1 103 ? -8.270 -1.414 -1.487 1.00 79.62 103 VAL A N 1
ATOM 849 C CA . VAL A 1 103 ? -7.208 -0.521 -0.965 1.00 79.62 103 VAL A CA 1
ATOM 850 C C . VAL A 1 103 ? -7.486 -0.041 0.467 1.00 79.62 103 VAL A C 1
ATOM 852 O O . VAL A 1 103 ? -6.571 0.378 1.170 1.00 79.62 103 VAL A O 1
ATOM 855 N N . ALA A 1 104 ? -8.748 -0.045 0.897 1.00 79.69 104 ALA A N 1
ATOM 856 C CA . ALA A 1 104 ? -9.149 0.389 2.235 1.00 79.69 104 ALA A CA 1
ATOM 857 C C . ALA A 1 104 ? -9.059 -0.717 3.302 1.00 79.69 104 ALA A C 1
ATOM 859 O O . ALA A 1 104 ? -9.374 -0.442 4.461 1.00 79.69 104 ALA A O 1
ATOM 860 N N . LYS A 1 105 ? -8.686 -1.939 2.911 1.00 70.25 105 LYS A N 1
ATOM 861 C CA . LYS A 1 105 ? -8.547 -3.112 3.776 1.00 70.25 105 LYS A CA 1
ATOM 862 C C . LYS A 1 105 ? -7.083 -3.506 3.871 1.00 70.25 105 LYS A C 1
ATOM 864 O O . LYS A 1 105 ? -6.662 -3.784 5.009 1.00 70.25 105 LYS A O 1
#

InterPro domains:
  IPR025313 ATP-dependent rRNA helicase SPB4-like, C-terminal extension [PF13959] (67-105)
  IPR025313 ATP-dependent rRNA helicase SPB4-like, C-terminal extension [SM01178] (54-105)
  IPR027417 P-loop containing nucleoside triphosphate hydrolase [G3DSA:3.40.50.300] (1-105)

pLDDT: mean 81.99, std 11.66, range [49.94, 95.94]

Organism: Araneus ventricosus (NCBI:txid182803)

Sequence (105 aa):
MEYIHCVRRTARGESQSGNALLFLRPEELGFLRYLKHARVPLQEYAFNWNRIAYVQNQLENLVTKNYFLQIAAKAAFKACVRAYKSHHMKKVYDVSNLDLKTVAK

Foldseek 3Di:
DPPVVVCVVQPPDDDDDDDDDDDDDPLQVVVVVVCVVVVNDDDDDDDDPVPDDPCVVVVVVVCVVDPVSVVVLVVVLVVVLVCLVVDPPCSRRPSVPDDSVVSSD

Mean predicted aligned error: 7.62 Å

Radius of gyration: 16.9 Å; Cα contacts (8 Å, |Δi|>4): 38; chains: 1; bounding box: 44×33×37 Å

Solvent-accessible surface area (backbone atoms only — not comparable to full-atom values): 6757 Å² total; per-residue (Å²): 135,58,68,74,57,57,58,59,59,62,42,80,52,97,90,48,91,56,87,79,88,81,89,74,54,85,72,38,54,61,50,55,57,56,39,53,76,69,68,50,90,82,80,90,80,87,78,66,66,92,78,55,79,89,52,62,70,59,52,54,50,52,33,71,73,30,71,68,45,42,52,49,51,55,50,50,53,52,49,52,55,49,51,41,62,67,42,88,56,51,92,37,42,43,60,90,81,49,60,64,72,68,74,73,105

Secondary structure (DSSP, 8-state):
--HHHHHTTTT-STT----------GGGGHHHHHHHHTT---------GGGS---HHHHHHHHHH-HHHHHHHHHHHHHHHHHHHH-S-TTTS-GGG--HHHHT-

Nearest PDB structures (foldseek):
  8i9z-assembly1_CE  TM=8.599E-01  e=1.229E-06  Thermochaetoides thermophila DSM 1495
  8fky-assembly1_SW  TM=8.784E-01  e=2.007E-06  Homo sapiens
  8i9w-assembly1_CE  TM=8.651E-01  e=3.485E-06  Thermochaetoides thermophila DSM 1495
  8eth-assembly1_D  TM=8.907E-01  e=6.843E-06  Schizosaccharomyces pombe
  8esr-assembly1_D  TM=8.947E-01  e=9.300E-06  Schizosaccharomyces pombe